Protein AF-W2Z7A2-F1 (afdb_monomer_lite)

Radius of gyration: 28.96 Å; chains: 1; bounding box: 42×72×80 Å

Structure (mmCIF, N/CA/C/O backbone):
data_AF-W2Z7A2-F1
#
_entry.id   AF-W2Z7A2-F1
#
loop_
_atom_site.group_PDB
_atom_site.id
_atom_site.type_symbol
_atom_site.label_atom_id
_atom_site.label_alt_id
_atom_site.label_comp_id
_atom_site.label_asym_id
_atom_site.label_entity_id
_atom_site.label_seq_id
_atom_site.pdbx_PDB_ins_code
_atom_site.Cartn_x
_atom_site.Cartn_y
_atom_site.Cartn_z
_atom_site.occupancy
_atom_site.B_iso_or_equiv
_atom_site.auth_seq_id
_atom_site.auth_comp_id
_atom_site.auth_asym_id
_atom_site.auth_atom_id
_atom_site.pdbx_PDB_model_num
ATOM 1 N N . MET A 1 1 ? 17.974 13.968 22.056 1.00 42.88 1 MET A N 1
ATOM 2 C CA . MET A 1 1 ? 16.646 13.803 21.435 1.00 42.88 1 MET A CA 1
ATOM 3 C C . MET A 1 1 ? 16.821 13.030 20.133 1.00 42.88 1 MET A C 1
ATOM 5 O O . MET A 1 1 ? 17.000 13.672 19.104 1.00 42.88 1 MET A O 1
ATOM 9 N N . PRO A 1 2 ? 16.903 11.690 20.139 1.00 48.16 2 PRO A N 1
ATOM 10 C CA . PRO A 1 2 ? 16.868 10.945 18.894 1.00 48.16 2 PRO A CA 1
ATOM 11 C C . PRO A 1 2 ? 15.418 10.609 18.489 1.00 48.16 2 PRO A C 1
ATOM 13 O O . PRO A 1 2 ? 14.527 10.526 19.325 1.00 48.16 2 PRO A O 1
ATOM 16 N N . SER A 1 3 ? 15.265 10.414 17.180 1.00 55.12 3 SER A N 1
ATOM 17 C CA . SER A 1 3 ? 14.487 9.355 16.516 1.00 55.12 3 SER A CA 1
ATOM 18 C C . SER A 1 3 ? 13.044 9.526 16.043 1.00 55.12 3 SER A C 1
ATOM 20 O O . SER A 1 3 ? 12.702 8.747 15.165 1.00 55.12 3 SER A O 1
ATOM 22 N N . SER A 1 4 ? 12.225 10.522 16.405 1.00 59.31 4 SER A N 1
ATOM 23 C CA . SER A 1 4 ? 10.845 10.560 15.843 1.00 59.31 4 SER A CA 1
ATOM 24 C C . SER A 1 4 ? 10.814 10.624 14.304 1.00 59.31 4 SER A C 1
ATOM 26 O O . SER A 1 4 ? 9.896 10.128 13.656 1.00 59.31 4 SER A O 1
ATOM 28 N N . GLN A 1 5 ? 11.842 11.216 13.697 1.00 57.34 5 GLN A N 1
ATOM 29 C CA . GLN A 1 5 ? 11.990 11.302 12.244 1.00 57.34 5 GLN A CA 1
ATOM 30 C C . GLN A 1 5 ? 12.489 9.985 11.621 1.00 57.34 5 GLN A C 1
ATOM 32 O O . GLN A 1 5 ? 12.127 9.674 10.490 1.00 57.34 5 GLN A O 1
ATOM 37 N N . ASN A 1 6 ? 13.266 9.204 12.378 1.00 62.19 6 ASN A N 1
ATOM 38 C CA . ASN A 1 6 ? 13.797 7.904 11.964 1.00 62.19 6 ASN A CA 1
ATOM 39 C C . ASN A 1 6 ? 12.738 6.792 12.084 1.00 62.19 6 ASN A C 1
ATOM 41 O O . ASN A 1 6 ? 12.675 5.886 11.260 1.00 62.19 6 ASN A O 1
ATOM 45 N N . ASP A 1 7 ? 11.858 6.894 13.080 1.00 67.69 7 ASP A N 1
ATOM 46 C CA . ASP A 1 7 ? 10.784 5.923 13.306 1.00 67.69 7 ASP A CA 1
ATOM 47 C C . ASP A 1 7 ? 9.702 6.044 12.219 1.00 67.69 7 ASP A C 1
ATOM 49 O O . ASP A 1 7 ? 9.223 5.045 11.675 1.00 67.69 7 ASP A O 1
ATOM 53 N N . ASN A 1 8 ? 9.376 7.280 11.824 1.00 71.75 8 ASN A N 1
ATOM 54 C CA . ASN A 1 8 ? 8.436 7.554 10.736 1.00 71.75 8 ASN A CA 1
ATOM 55 C C . ASN A 1 8 ? 8.985 7.147 9.360 1.00 71.75 8 ASN A C 1
ATOM 57 O O . ASN A 1 8 ? 8.241 6.577 8.559 1.00 71.75 8 ASN A O 1
ATOM 61 N N . SER A 1 9 ? 10.270 7.397 9.076 1.00 76.56 9 SER A N 1
ATOM 62 C CA . SER A 1 9 ? 10.894 6.954 7.820 1.00 76.56 9 SER A CA 1
ATOM 63 C C . SER A 1 9 ? 10.984 5.427 7.742 1.00 76.56 9 SER A C 1
ATOM 65 O O . SER A 1 9 ? 10.703 4.846 6.693 1.00 76.56 9 SER A O 1
ATOM 67 N N . ASN A 1 10 ? 11.274 4.754 8.860 1.00 85.06 10 ASN A N 1
ATOM 68 C CA . ASN A 1 10 ? 11.286 3.294 8.938 1.00 85.06 10 ASN A CA 1
ATOM 69 C C . ASN A 1 10 ? 9.897 2.691 8.677 1.00 85.06 10 ASN A C 1
ATOM 71 O O . ASN A 1 10 ? 9.764 1.736 7.909 1.00 85.06 10 ASN A O 1
ATOM 75 N N . LEU A 1 11 ? 8.848 3.274 9.265 1.00 87.88 11 LEU A N 1
ATOM 76 C CA . LEU A 1 11 ? 7.470 2.847 9.033 1.00 87.88 11 LEU A CA 1
ATOM 77 C C . LEU A 1 11 ? 7.042 3.058 7.575 1.00 87.88 11 LEU A C 1
ATOM 79 O O . LEU A 1 11 ? 6.405 2.182 6.990 1.00 87.88 11 LEU A O 1
ATOM 83 N N . ALA A 1 12 ? 7.394 4.198 6.979 1.00 89.00 12 ALA A N 1
ATOM 84 C CA . ALA A 1 12 ? 7.083 4.492 5.584 1.00 89.00 12 ALA A CA 1
ATOM 85 C C . ALA A 1 12 ? 7.769 3.505 4.626 1.00 89.00 12 ALA A C 1
ATOM 87 O O . ALA A 1 12 ? 7.117 2.974 3.728 1.00 89.00 12 ALA A O 1
ATOM 88 N N . CYS A 1 13 ? 9.038 3.178 4.880 1.00 92.25 13 CYS A N 1
ATOM 89 C CA . CYS A 1 13 ? 9.771 2.155 4.137 1.00 92.25 13 CYS A CA 1
ATOM 90 C C . CYS A 1 13 ? 9.094 0.781 4.232 1.00 92.25 13 CYS A C 1
ATOM 92 O O . CYS A 1 13 ? 8.784 0.171 3.211 1.00 92.25 13 CYS A O 1
ATOM 94 N N . LYS A 1 14 ? 8.762 0.321 5.446 1.00 92.12 14 LYS A N 1
ATOM 95 C CA . LYS A 1 14 ? 8.050 -0.954 5.648 1.00 92.12 14 LYS A CA 1
ATOM 96 C C . LYS A 1 14 ? 6.729 -1.002 4.883 1.00 92.12 14 LYS A C 1
ATOM 98 O O . LYS A 1 14 ? 6.416 -2.006 4.248 1.00 92.12 14 LYS A O 1
ATOM 103 N N . ARG A 1 15 ? 5.964 0.091 4.903 1.00 92.19 15 ARG A N 1
ATOM 104 C CA . ARG A 1 15 ? 4.714 0.207 4.137 1.00 92.19 15 ARG A CA 1
ATOM 105 C C . ARG A 1 15 ? 4.958 0.149 2.633 1.00 92.19 15 ARG A C 1
ATOM 107 O O . ARG A 1 15 ? 4.169 -0.483 1.935 1.00 92.19 15 ARG A O 1
ATOM 114 N N . ALA A 1 16 ? 6.031 0.766 2.144 1.00 94.31 16 ALA A N 1
ATOM 115 C CA . ALA A 1 16 ? 6.408 0.716 0.738 1.00 94.31 16 ALA A CA 1
ATOM 116 C C . ALA A 1 16 ? 6.769 -0.701 0.289 1.00 94.31 16 ALA A C 1
ATOM 118 O O . ALA A 1 16 ? 6.180 -1.194 -0.672 1.00 94.31 16 ALA A O 1
ATOM 119 N N . VAL A 1 17 ? 7.634 -1.384 1.043 1.00 94.94 17 VAL A N 1
ATOM 120 C CA . VAL A 1 17 ? 7.993 -2.793 0.819 1.00 94.94 17 VAL A CA 1
ATOM 121 C C . VAL A 1 17 ? 6.735 -3.663 0.758 1.00 94.94 17 VAL A C 1
ATOM 123 O O . VAL A 1 17 ? 6.505 -4.347 -0.237 1.00 94.94 17 VAL A O 1
ATOM 126 N N . LEU A 1 18 ? 5.880 -3.595 1.784 1.00 94.44 18 LEU A N 1
ATOM 127 C CA . LEU A 1 18 ? 4.665 -4.411 1.863 1.00 94.44 18 LEU A CA 1
ATOM 128 C C . LEU A 1 18 ? 3.686 -4.114 0.726 1.00 94.44 18 LEU A C 1
ATOM 130 O O . LEU A 1 18 ? 3.151 -5.040 0.126 1.00 94.44 18 LEU A O 1
ATOM 134 N N . SER A 1 19 ? 3.459 -2.841 0.403 1.00 95.12 19 SER A N 1
ATOM 135 C CA . SER A 1 19 ? 2.518 -2.463 -0.657 1.00 95.12 19 SER A CA 1
ATOM 136 C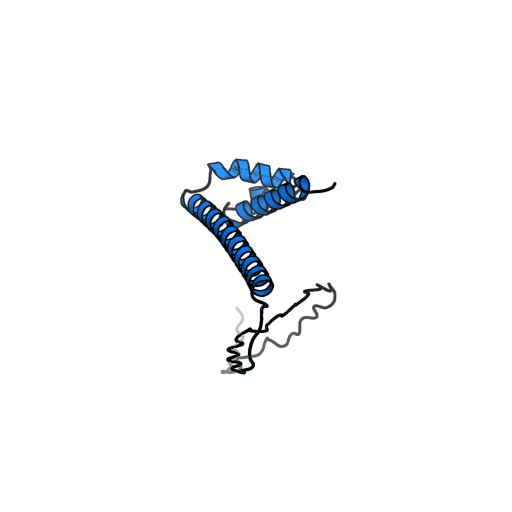 C . SER A 1 19 ? 2.976 -2.978 -2.020 1.00 95.12 19 SER A C 1
ATOM 138 O O . SER A 1 19 ? 2.175 -3.523 -2.778 1.00 95.12 19 SER A O 1
ATOM 140 N N . LEU A 1 20 ? 4.271 -2.850 -2.316 1.00 95.94 20 LEU A N 1
ATOM 141 C CA . LEU A 1 20 ? 4.855 -3.348 -3.556 1.00 95.94 20 LEU A CA 1
ATOM 142 C C . LEU A 1 20 ? 4.775 -4.877 -3.627 1.00 95.94 20 LEU A C 1
ATOM 144 O O . LEU A 1 20 ? 4.281 -5.403 -4.617 1.00 95.94 20 LEU A O 1
ATOM 148 N N . ILE A 1 21 ? 5.177 -5.590 -2.573 1.00 95.44 21 ILE A N 1
ATOM 149 C CA . ILE A 1 21 ? 5.158 -7.062 -2.549 1.00 95.44 21 ILE A CA 1
ATOM 150 C C . ILE A 1 21 ? 3.733 -7.619 -2.662 1.00 95.44 21 ILE A C 1
ATOM 152 O O . ILE A 1 21 ? 3.513 -8.612 -3.347 1.00 95.44 21 ILE A O 1
ATOM 156 N N . LEU A 1 22 ? 2.753 -7.007 -1.998 1.00 95.31 22 LEU A N 1
ATOM 157 C CA . LEU A 1 22 ? 1.393 -7.546 -1.972 1.00 95.31 22 LEU A CA 1
ATOM 158 C C . LEU A 1 22 ? 0.606 -7.254 -3.251 1.00 95.31 22 LEU A C 1
ATOM 160 O O . LEU A 1 22 ? -0.250 -8.051 -3.633 1.00 95.31 22 LEU A O 1
ATOM 164 N N . PHE A 1 23 ? 0.854 -6.112 -3.898 1.00 95.44 23 PHE A N 1
ATOM 165 C CA . PHE A 1 23 ? -0.073 -5.595 -4.909 1.00 95.44 23 PHE A CA 1
ATOM 166 C C . PHE A 1 23 ? 0.549 -5.283 -6.264 1.00 95.44 23 PHE A C 1
ATOM 168 O O . PHE A 1 23 ? -0.186 -5.191 -7.252 1.00 95.44 23 PHE A O 1
ATOM 175 N N . LYS A 1 24 ? 1.869 -5.115 -6.358 1.00 94.75 24 LYS A N 1
ATOM 176 C CA . LYS A 1 24 ? 2.538 -4.942 -7.646 1.00 94.75 24 LYS A CA 1
ATOM 177 C C . LYS A 1 24 ? 2.900 -6.322 -8.185 1.00 94.75 24 LYS A C 1
ATOM 179 O O . LYS A 1 24 ? 3.646 -7.021 -7.522 1.00 94.75 24 LYS A O 1
ATOM 184 N N . PRO A 1 25 ? 2.450 -6.738 -9.379 1.00 93.62 25 PRO A N 1
ATOM 185 C CA . PRO A 1 25 ? 2.918 -7.987 -9.971 1.00 93.62 25 PRO A CA 1
ATOM 186 C C . PRO A 1 25 ? 4.437 -7.959 -10.199 1.00 93.62 25 PRO A C 1
ATOM 188 O O . PRO A 1 25 ? 4.965 -6.987 -10.749 1.00 93.62 25 PRO A O 1
ATOM 191 N N . PHE A 1 26 ? 5.131 -9.026 -9.801 1.00 94.75 26 PHE A N 1
ATOM 192 C CA . PHE A 1 26 ? 6.575 -9.184 -9.978 1.00 94.75 26 PHE A CA 1
ATOM 193 C C . PHE A 1 26 ? 6.952 -10.656 -10.173 1.00 94.75 26 PHE A C 1
ATOM 195 O O . PHE A 1 26 ? 6.243 -11.560 -9.733 1.00 94.75 26 PHE A O 1
ATOM 202 N N . ARG A 1 27 ? 8.067 -10.899 -10.859 1.00 94.88 27 ARG A N 1
ATOM 203 C CA . ARG A 1 27 ? 8.721 -12.209 -11.011 1.00 94.88 27 ARG A CA 1
ATOM 204 C C . ARG A 1 27 ? 10.083 -12.244 -10.327 1.00 94.88 27 ARG A C 1
ATOM 206 O O . ARG A 1 27 ? 10.597 -13.318 -10.037 1.00 94.88 27 ARG A O 1
ATOM 213 N N . SER A 1 28 ? 10.665 -11.075 -10.090 1.00 93.31 28 SER A N 1
ATOM 214 C CA . SER A 1 28 ? 11.960 -10.891 -9.453 1.00 93.31 28 SER A CA 1
ATOM 215 C C . SER A 1 28 ? 11.974 -9.619 -8.605 1.00 93.31 28 SER A C 1
ATOM 217 O O . SER A 1 28 ? 11.122 -8.743 -8.760 1.00 93.31 28 SER A O 1
ATOM 219 N N . LEU A 1 29 ? 12.975 -9.489 -7.732 1.00 90.75 29 LEU A N 1
ATOM 220 C CA . LEU A 1 29 ? 13.190 -8.266 -6.954 1.00 90.75 29 LEU A CA 1
ATOM 221 C C . LEU A 1 29 ? 13.438 -7.043 -7.856 1.00 90.75 29 LEU A C 1
ATOM 223 O O . LEU A 1 29 ? 12.987 -5.941 -7.546 1.00 90.75 29 LEU A O 1
ATOM 227 N N . ALA A 1 30 ? 14.082 -7.252 -9.005 1.00 91.94 30 ALA A N 1
ATOM 228 C CA . ALA A 1 30 ? 14.349 -6.202 -9.979 1.00 91.94 30 ALA A CA 1
ATOM 229 C C . ALA A 1 30 ? 13.070 -5.579 -10.554 1.00 91.94 30 ALA A C 1
ATOM 231 O O . ALA A 1 30 ? 13.048 -4.385 -10.840 1.00 91.94 30 ALA A O 1
ATOM 232 N N . ASP A 1 31 ? 11.980 -6.345 -10.658 1.00 91.69 31 ASP A N 1
ATOM 233 C CA . ASP A 1 31 ? 10.700 -5.784 -11.085 1.00 91.69 31 ASP A CA 1
ATOM 234 C C . ASP A 1 31 ? 10.182 -4.770 -10.063 1.00 91.69 31 ASP A C 1
ATOM 236 O O . ASP A 1 31 ? 9.484 -3.834 -10.443 1.00 91.69 31 ASP A O 1
ATOM 240 N N . LEU A 1 32 ? 10.473 -4.945 -8.771 1.00 93.06 32 LEU A N 1
ATOM 241 C CA . LEU A 1 32 ? 9.994 -4.059 -7.711 1.00 93.06 32 LEU A CA 1
ATOM 242 C C . LEU A 1 32 ? 10.841 -2.791 -7.593 1.00 93.06 32 LEU A C 1
ATOM 244 O O . LEU A 1 32 ? 10.263 -1.711 -7.534 1.00 93.06 32 LEU A O 1
ATOM 248 N N . ILE A 1 33 ? 12.171 -2.918 -7.573 1.00 93.06 33 ILE A N 1
ATOM 249 C CA . ILE A 1 33 ? 13.087 -1.814 -7.224 1.00 93.06 33 ILE A CA 1
ATOM 250 C C . ILE A 1 33 ? 14.209 -1.549 -8.243 1.00 93.06 33 ILE A C 1
ATOM 252 O O . ILE A 1 33 ? 15.005 -0.641 -8.033 1.00 93.06 33 ILE A O 1
ATOM 256 N N . GLY A 1 34 ? 14.262 -2.279 -9.361 1.00 89.12 34 GLY A N 1
ATOM 257 C CA . GLY A 1 34 ? 15.312 -2.176 -10.385 1.00 89.12 34 GLY A CA 1
ATOM 258 C C . GLY A 1 34 ? 16.482 -3.150 -10.179 1.00 89.12 34 GLY A C 1
ATOM 259 O O . GLY A 1 34 ? 16.734 -3.615 -9.072 1.00 89.12 34 GLY A O 1
ATOM 260 N N . GLU A 1 35 ? 17.202 -3.483 -11.259 1.00 82.56 35 GLU A N 1
ATOM 261 C CA . GLU A 1 35 ? 18.247 -4.532 -11.273 1.00 82.56 35 GLU A CA 1
ATOM 262 C C . GLU A 1 35 ? 19.532 -4.178 -10.505 1.00 82.56 35 GLU A C 1
ATOM 264 O O . GLU A 1 35 ? 20.255 -5.074 -10.077 1.00 82.56 35 GLU A O 1
ATOM 269 N N . SER A 1 36 ? 19.840 -2.891 -10.330 1.00 77.19 36 SER A N 1
ATOM 270 C CA . SER A 1 36 ? 21.131 -2.424 -9.800 1.00 77.19 36 SER A CA 1
ATOM 271 C C . SER A 1 36 ? 20.996 -1.593 -8.525 1.00 77.19 36 SER A C 1
ATOM 273 O O . SER A 1 36 ? 21.800 -0.688 -8.294 1.00 77.19 36 SER A O 1
ATOM 275 N N . VAL A 1 37 ? 19.941 -1.828 -7.748 1.00 83.38 37 VAL A N 1
ATOM 276 C CA . VAL A 1 37 ? 19.582 -0.964 -6.625 1.00 83.38 37 VAL A CA 1
ATOM 277 C C . VAL A 1 37 ? 19.791 -1.680 -5.295 1.00 83.38 37 VAL A C 1
ATOM 279 O O . VAL A 1 37 ? 19.429 -2.845 -5.143 1.00 83.38 37 VAL A O 1
ATOM 282 N N . ASP A 1 38 ? 20.400 -0.976 -4.338 1.00 84.94 38 ASP A N 1
ATOM 283 C CA . ASP A 1 38 ? 20.614 -1.485 -2.986 1.00 84.94 38 ASP A CA 1
ATOM 284 C C . ASP A 1 38 ? 19.272 -1.612 -2.250 1.00 84.94 38 ASP A C 1
ATOM 286 O O . ASP A 1 38 ? 18.601 -0.621 -1.961 1.00 84.94 38 ASP A O 1
ATOM 290 N N . CYS A 1 39 ? 18.875 -2.848 -1.946 1.00 83.25 39 CYS A N 1
ATOM 291 C CA . CYS A 1 39 ? 17.619 -3.142 -1.266 1.00 83.25 39 CYS A CA 1
ATOM 292 C C . CYS A 1 39 ? 17.625 -2.759 0.223 1.00 83.25 39 CYS A C 1
ATOM 294 O O . CYS A 1 39 ? 16.552 -2.742 0.833 1.00 83.25 39 CYS A O 1
ATOM 296 N N . ALA A 1 40 ? 18.790 -2.441 0.800 1.00 85.00 40 ALA A N 1
ATOM 297 C CA . ALA A 1 40 ? 18.906 -1.928 2.161 1.00 85.00 40 ALA A CA 1
ATOM 298 C C . ALA A 1 40 ? 18.539 -0.436 2.267 1.00 85.00 40 ALA A C 1
ATOM 300 O O . ALA A 1 40 ? 18.236 0.041 3.363 1.00 85.00 40 ALA A O 1
ATOM 301 N N . ASP A 1 41 ? 18.529 0.302 1.151 1.00 86.81 41 ASP A N 1
ATOM 302 C CA . ASP A 1 41 ? 18.170 1.718 1.147 1.00 86.81 41 ASP A CA 1
ATOM 303 C C . ASP A 1 41 ? 16.644 1.906 1.208 1.00 86.81 41 ASP A C 1
ATOM 305 O O . ASP A 1 41 ? 15.886 1.548 0.305 1.00 86.81 41 ASP A O 1
ATOM 309 N N . ALA A 1 42 ? 16.178 2.530 2.289 1.00 87.44 42 ALA A N 1
ATOM 310 C CA . ALA A 1 42 ? 14.770 2.842 2.495 1.00 87.44 42 ALA A CA 1
ATOM 311 C C . ALA A 1 42 ? 14.179 3.765 1.412 1.00 87.44 42 ALA A C 1
ATOM 313 O O . ALA A 1 42 ? 12.999 3.640 1.069 1.00 87.44 42 ALA A O 1
ATOM 314 N N . MET A 1 43 ? 14.978 4.684 0.862 1.00 90.00 43 MET A N 1
ATOM 315 C CA . MET A 1 43 ? 14.525 5.642 -0.152 1.00 90.00 43 MET A CA 1
ATOM 316 C C . MET A 1 43 ? 14.178 4.960 -1.474 1.00 90.00 43 MET A C 1
ATOM 318 O O . MET A 1 43 ? 13.295 5.427 -2.197 1.00 90.00 43 MET A O 1
ATOM 322 N N . VAL A 1 44 ? 14.821 3.832 -1.773 1.00 93.06 44 VAL A N 1
ATOM 323 C CA . VAL A 1 44 ? 14.580 3.042 -2.984 1.00 93.06 44 VAL A CA 1
ATOM 324 C C . VAL A 1 44 ? 13.167 2.480 -2.987 1.00 93.06 44 VAL A C 1
ATOM 326 O O . VAL A 1 44 ? 12.429 2.657 -3.955 1.00 93.06 44 VAL A O 1
ATOM 329 N N . TRP A 1 45 ? 12.764 1.851 -1.884 1.00 94.38 45 TRP A N 1
ATOM 330 C CA . TRP A 1 45 ? 11.431 1.271 -1.746 1.00 94.38 45 TRP A CA 1
ATOM 331 C C . TRP A 1 45 ? 10.344 2.333 -1.825 1.00 94.38 45 TRP A C 1
ATOM 333 O O . TRP A 1 45 ? 9.327 2.134 -2.488 1.00 94.38 45 TRP A O 1
ATOM 343 N N . GLN A 1 46 ? 10.574 3.481 -1.191 1.00 93.88 46 GLN A N 1
ATOM 344 C CA . GLN A 1 46 ? 9.628 4.587 -1.218 1.00 93.88 46 GLN A CA 1
ATOM 345 C C . GLN A 1 46 ? 9.498 5.197 -2.619 1.00 93.88 46 GLN A C 1
ATOM 347 O O . GLN A 1 46 ? 8.385 5.390 -3.099 1.00 93.88 46 GLN A O 1
ATOM 352 N N . SER A 1 47 ? 10.614 5.384 -3.324 1.00 93.75 47 SER A N 1
ATOM 353 C CA . SER A 1 47 ? 10.606 5.871 -4.709 1.00 93.75 47 SER A CA 1
ATOM 354 C C . SER A 1 47 ? 9.903 4.893 -5.655 1.00 93.75 47 SER A C 1
ATOM 356 O O . SER A 1 47 ? 9.108 5.299 -6.502 1.00 93.75 47 SER A O 1
ATOM 358 N N . ALA A 1 48 ? 10.151 3.591 -5.498 1.00 94.75 48 ALA A N 1
ATOM 359 C CA . ALA A 1 48 ? 9.478 2.552 -6.272 1.00 94.75 48 ALA A CA 1
ATOM 360 C C . ALA A 1 48 ? 7.964 2.528 -6.011 1.00 94.75 48 ALA A C 1
ATOM 362 O O . ALA A 1 48 ? 7.174 2.379 -6.949 1.00 94.75 48 ALA A O 1
ATOM 363 N N . LEU A 1 49 ? 7.553 2.718 -4.752 1.00 95.44 49 LEU A N 1
ATOM 364 C CA . LEU A 1 49 ? 6.148 2.849 -4.382 1.00 95.44 49 LEU A CA 1
ATOM 365 C C . LEU A 1 49 ? 5.519 4.054 -5.083 1.00 95.44 49 LEU A C 1
ATOM 367 O O . LEU A 1 49 ? 4.477 3.897 -5.715 1.00 95.44 49 LEU A O 1
ATOM 371 N N . ASP A 1 50 ? 6.152 5.222 -5.016 1.00 95.31 50 ASP A N 1
ATOM 372 C CA . ASP A 1 50 ? 5.632 6.458 -5.607 1.00 95.31 50 ASP A CA 1
ATOM 373 C C . ASP A 1 50 ? 5.443 6.340 -7.125 1.00 95.31 50 ASP A C 1
ATOM 375 O O . ASP A 1 50 ? 4.446 6.820 -7.667 1.00 95.31 50 ASP A O 1
ATOM 379 N N . VAL A 1 51 ? 6.350 5.640 -7.813 1.00 95.06 51 VAL A N 1
ATOM 380 C CA . VAL A 1 51 ? 6.234 5.360 -9.253 1.00 95.06 51 VAL A CA 1
ATOM 381 C C . VAL A 1 51 ? 5.100 4.378 -9.553 1.00 95.06 51 VAL A C 1
ATOM 383 O O . VAL A 1 51 ? 4.389 4.535 -10.546 1.00 95.06 51 VAL A O 1
ATOM 386 N N . TRP A 1 52 ? 4.915 3.355 -8.718 1.00 95.81 52 TRP A N 1
ATOM 387 C CA . TRP A 1 52 ? 3.882 2.343 -8.934 1.00 95.81 52 TRP A CA 1
ATOM 388 C C . TRP A 1 52 ? 2.479 2.832 -8.568 1.00 95.81 52 TRP A C 1
ATOM 390 O O . TRP A 1 52 ? 1.518 2.463 -9.246 1.00 95.81 52 TRP A O 1
ATOM 400 N N . LEU A 1 53 ? 2.337 3.669 -7.539 1.00 95.44 53 LEU A N 1
ATOM 401 C CA . LEU A 1 53 ? 1.047 4.109 -7.011 1.00 95.44 53 LEU A CA 1
ATOM 402 C C . LEU A 1 53 ? 0.084 4.604 -8.107 1.00 95.44 53 LEU A C 1
ATOM 404 O O . LEU A 1 53 ? -1.049 4.125 -8.109 1.00 95.44 53 LEU A O 1
ATOM 408 N N . PRO A 1 54 ? 0.466 5.479 -9.057 1.00 96.31 54 PRO A N 1
ATOM 409 C CA . PRO A 1 54 ? -0.426 5.928 -10.132 1.00 96.31 54 PRO A CA 1
ATOM 410 C C . PRO A 1 54 ? -0.897 4.819 -11.083 1.00 96.31 54 PRO A C 1
ATOM 412 O O . PRO A 1 54 ? -1.896 4.986 -11.775 1.00 96.31 54 PRO A O 1
ATOM 415 N N . THR A 1 55 ? -0.174 3.699 -11.142 1.00 95.31 55 THR A N 1
ATOM 416 C CA . THR A 1 55 ? -0.453 2.570 -12.046 1.00 95.31 55 THR A CA 1
ATOM 417 C C . THR A 1 55 ? -1.320 1.484 -11.411 1.00 95.31 55 THR A C 1
ATOM 419 O O . THR A 1 55 ? -1.719 0.536 -12.090 1.00 95.31 55 THR A O 1
ATOM 422 N N . ARG A 1 56 ? -1.611 1.596 -10.108 1.00 95.31 56 ARG A N 1
ATOM 423 C CA . ARG A 1 56 ? -2.429 0.619 -9.382 1.00 95.31 56 ARG A CA 1
ATOM 424 C C . ARG A 1 56 ? -3.865 0.606 -9.909 1.00 95.31 56 ARG A C 1
ATOM 426 O O . ARG A 1 56 ? -4.391 1.618 -10.366 1.00 95.31 56 ARG A O 1
ATOM 433 N N . SER A 1 57 ? -4.528 -0.539 -9.790 1.00 96.69 57 SER A N 1
ATOM 434 C CA . SER A 1 57 ? -5.953 -0.633 -10.107 1.00 96.69 57 SER A CA 1
ATOM 435 C C . SER A 1 57 ? -6.814 0.016 -9.017 1.00 96.69 57 SER A C 1
ATOM 437 O O . SER A 1 57 ? -6.427 0.069 -7.848 1.00 96.69 57 SER A O 1
ATOM 439 N N . THR A 1 58 ? -8.033 0.429 -9.371 1.00 97.06 58 THR A N 1
ATOM 440 C CA . THR A 1 58 ? -9.026 0.956 -8.415 1.00 97.06 58 THR A CA 1
ATOM 441 C C . THR A 1 58 ? -9.367 -0.048 -7.307 1.00 97.06 58 THR A C 1
ATOM 443 O O . THR A 1 58 ? -9.663 0.336 -6.178 1.00 97.06 58 THR A O 1
ATOM 446 N N . PHE A 1 59 ? -9.293 -1.350 -7.600 1.00 96.56 59 PHE A N 1
ATOM 447 C CA . PHE A 1 59 ? -9.481 -2.396 -6.595 1.00 96.56 59 PHE A CA 1
ATOM 448 C C . PHE A 1 59 ? -8.380 -2.360 -5.527 1.00 96.56 59 PHE A C 1
ATOM 450 O O . PHE A 1 59 ? -8.679 -2.319 -4.336 1.00 96.56 59 PHE A O 1
ATOM 457 N N . VAL A 1 60 ? -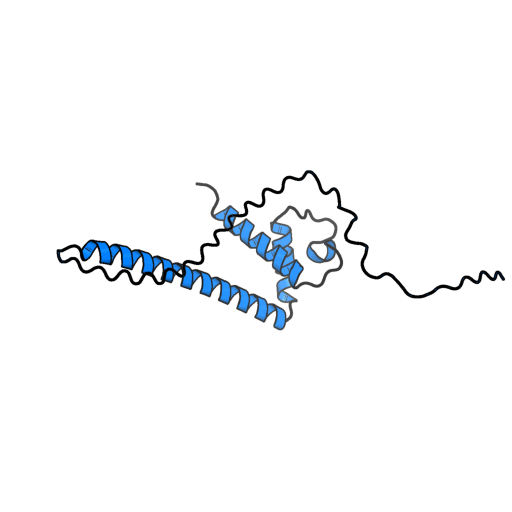7.112 -2.308 -5.951 1.00 96.50 60 VAL A N 1
ATOM 458 C CA . VAL A 1 60 ? -5.965 -2.187 -5.037 1.00 96.50 60 VAL A CA 1
ATOM 459 C C . VAL A 1 60 ? -6.043 -0.888 -4.242 1.00 96.50 60 VAL A C 1
ATOM 461 O O . VAL A 1 60 ? -5.853 -0.900 -3.030 1.00 96.50 60 VAL A O 1
ATOM 464 N N . GLU A 1 61 ? -6.378 0.223 -4.897 1.00 96.38 61 GLU A N 1
ATOM 465 C CA . GLU A 1 61 ? -6.594 1.504 -4.224 1.00 96.38 61 GLU A CA 1
ATOM 466 C C . GLU A 1 61 ? -7.636 1.404 -3.105 1.00 96.38 61 GLU A C 1
ATOM 468 O O . GLU A 1 61 ? -7.379 1.838 -1.984 1.00 96.38 61 GLU A O 1
ATOM 473 N N . THR A 1 62 ? -8.776 0.774 -3.388 1.00 97.50 62 THR A N 1
ATOM 474 C CA . THR A 1 62 ? -9.851 0.572 -2.409 1.00 97.50 62 THR A CA 1
ATOM 475 C C . THR A 1 62 ? -9.370 -0.255 -1.217 1.00 97.50 62 THR A C 1
ATOM 477 O O . THR A 1 62 ? -9.660 0.086 -0.072 1.00 97.50 62 THR A O 1
ATOM 480 N N . ILE A 1 63 ? -8.591 -1.316 -1.458 1.00 96.31 63 ILE A N 1
ATOM 481 C CA . ILE A 1 63 ? -7.991 -2.117 -0.382 1.00 96.31 63 ILE A CA 1
ATOM 482 C C . ILE A 1 63 ? -7.066 -1.254 0.481 1.00 96.31 63 ILE A C 1
ATOM 484 O O . ILE A 1 63 ? -7.174 -1.284 1.704 1.00 96.31 63 ILE A O 1
ATOM 488 N N . MET A 1 64 ? -6.175 -0.473 -0.133 1.00 93.94 64 MET A N 1
ATOM 489 C CA . MET A 1 64 ? -5.235 0.381 0.600 1.00 93.94 64 MET A CA 1
ATOM 490 C C . MET A 1 64 ? -5.956 1.420 1.467 1.00 93.94 64 MET A C 1
ATOM 492 O O . MET A 1 64 ? -5.569 1.612 2.619 1.00 93.94 64 MET A O 1
ATOM 496 N N . ILE A 1 65 ? -7.026 2.036 0.951 1.00 95.00 65 ILE A N 1
ATOM 497 C CA . ILE A 1 65 ? -7.876 2.965 1.711 1.00 95.00 65 ILE A CA 1
ATOM 498 C C . ILE A 1 65 ? -8.525 2.245 2.896 1.00 95.00 65 ILE A C 1
ATOM 500 O O . ILE A 1 65 ? -8.373 2.688 4.031 1.00 95.00 65 ILE A O 1
ATOM 504 N N . ASN A 1 66 ? -9.152 1.088 2.668 1.00 95.94 66 ASN A N 1
ATOM 505 C CA . ASN A 1 66 ? -9.802 0.323 3.735 1.00 95.94 66 ASN A CA 1
ATOM 506 C C . ASN A 1 66 ? -8.822 -0.094 4.842 1.00 95.94 66 ASN A C 1
ATOM 508 O O . ASN A 1 66 ? -9.159 -0.037 6.024 1.00 95.94 66 ASN A O 1
ATOM 512 N N . MET A 1 67 ? -7.600 -0.501 4.485 1.00 93.25 67 MET A N 1
ATOM 513 C CA . MET A 1 67 ? -6.565 -0.833 5.469 1.00 93.25 67 MET A CA 1
ATOM 514 C C . MET A 1 67 ? -6.133 0.392 6.282 1.00 93.25 67 MET A C 1
ATOM 516 O O . MET A 1 67 ? -5.916 0.288 7.490 1.00 93.25 67 MET A O 1
ATOM 520 N N . GLN A 1 68 ? -6.022 1.556 5.639 1.00 92.50 68 GLN A N 1
ATOM 521 C CA . GLN A 1 68 ? -5.694 2.808 6.314 1.00 92.50 68 GLN A CA 1
ATOM 522 C C . GLN A 1 68 ? -6.819 3.245 7.265 1.00 92.50 68 GLN A C 1
ATOM 524 O O . GLN A 1 68 ? -6.534 3.638 8.398 1.00 92.50 68 GLN A O 1
ATOM 529 N N . ASP A 1 69 ? -8.078 3.116 6.848 1.00 95.62 69 ASP A N 1
ATOM 530 C CA . ASP A 1 69 ? -9.252 3.422 7.668 1.00 95.62 69 ASP A CA 1
ATOM 531 C C . ASP A 1 69 ? -9.360 2.481 8.869 1.00 95.62 69 ASP A C 1
ATOM 533 O O . ASP A 1 69 ? -9.568 2.939 9.993 1.00 95.62 69 ASP A O 1
ATOM 537 N N . TYR A 1 70 ? -9.137 1.178 8.663 1.00 95.44 70 TYR A N 1
ATOM 538 C CA . TYR A 1 70 ? -9.085 0.201 9.750 1.00 95.44 70 TYR A CA 1
ATOM 539 C C . TYR A 1 70 ? -7.994 0.552 10.764 1.00 95.44 70 TYR A C 1
ATOM 541 O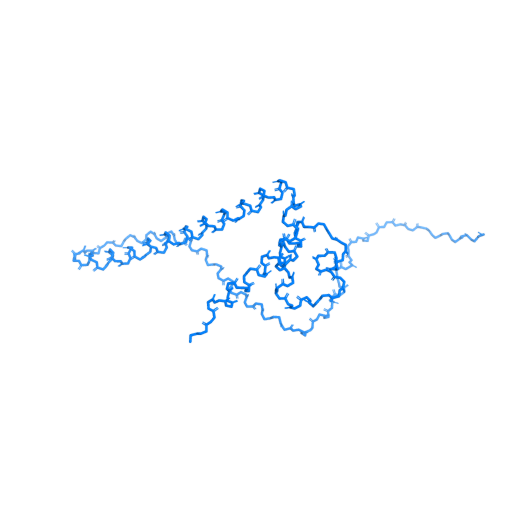 O . TYR A 1 70 ? -8.254 0.561 11.967 1.00 95.44 70 TYR A O 1
ATOM 549 N N . TYR A 1 71 ? -6.788 0.889 10.298 1.00 91.81 71 TYR A N 1
ATOM 550 C CA . TYR A 1 71 ? -5.695 1.296 11.179 1.00 91.81 71 TYR A CA 1
ATOM 551 C C .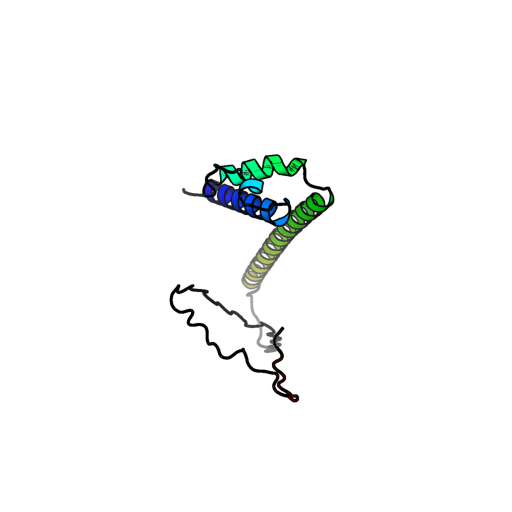 TYR A 1 71 ? -6.070 2.536 12.000 1.00 91.81 71 TYR A C 1
ATOM 553 O O . TYR A 1 71 ? -5.916 2.536 13.219 1.00 91.81 71 TYR A O 1
ATOM 561 N N . ILE A 1 72 ? -6.614 3.578 11.365 1.00 93.94 72 ILE A N 1
ATOM 562 C CA . ILE A 1 72 ? -7.057 4.795 12.063 1.00 93.94 72 ILE A CA 1
ATOM 563 C C . ILE A 1 72 ? -8.154 4.468 13.085 1.00 93.94 72 ILE A C 1
ATOM 565 O O . ILE A 1 72 ? -8.088 4.933 14.225 1.00 93.94 72 ILE A O 1
ATOM 569 N N . GLY A 1 73 ? -9.139 3.655 12.699 1.00 95.56 73 GLY A N 1
ATOM 570 C CA . GLY A 1 73 ? -10.226 3.217 13.572 1.00 95.56 73 GLY A CA 1
ATOM 571 C C . GLY A 1 73 ? -9.721 2.438 14.785 1.00 95.56 73 GLY A C 1
ATOM 572 O O . GLY A 1 73 ? -10.110 2.737 15.911 1.00 95.56 73 GLY A O 1
ATOM 573 N N . GLN A 1 74 ? -8.787 1.507 14.582 1.00 95.44 74 GLN A N 1
ATOM 574 C CA . GLN A 1 74 ? -8.155 0.751 15.662 1.00 95.44 74 GLN A CA 1
ATOM 575 C C . GLN A 1 74 ? -7.400 1.672 16.631 1.00 95.44 74 GLN A C 1
ATOM 577 O O . GLN A 1 74 ? -7.523 1.521 17.846 1.00 95.44 74 GLN A O 1
ATOM 582 N N . GLN A 1 75 ? -6.634 2.639 16.117 1.00 93.88 75 GLN A N 1
ATOM 583 C CA . GLN A 1 75 ? -5.901 3.584 16.963 1.00 93.88 75 GLN A CA 1
ATOM 584 C C . GLN A 1 75 ? -6.846 4.468 17.785 1.00 93.88 75 GLN A C 1
ATOM 586 O O . GLN A 1 75 ? -6.567 4.728 18.955 1.00 93.88 75 GLN A O 1
ATOM 591 N N . ARG A 1 76 ? -7.983 4.879 17.210 1.00 94.50 76 ARG A N 1
ATOM 592 C CA . ARG A 1 76 ? -9.020 5.622 17.937 1.00 94.50 76 ARG A CA 1
ATOM 593 C C . ARG A 1 76 ? -9.643 4.778 19.050 1.00 94.50 76 ARG A C 1
ATOM 595 O O . ARG A 1 76 ? -9.689 5.241 20.182 1.00 94.50 76 ARG A O 1
ATOM 602 N N . ALA A 1 77 ? -10.033 3.538 18.757 1.00 93.56 77 ALA A N 1
ATOM 603 C CA . ALA A 1 77 ? -10.624 2.639 19.750 1.00 93.56 77 ALA A CA 1
ATOM 604 C C . ALA A 1 77 ? -9.670 2.360 20.927 1.00 93.56 77 ALA A C 1
ATOM 606 O O . ALA A 1 77 ? -10.087 2.353 22.082 1.00 93.56 77 ALA A O 1
ATOM 607 N N . LYS A 1 78 ? -8.367 2.191 20.654 1.00 92.88 78 LYS A N 1
ATOM 608 C CA . LYS A 1 78 ? -7.345 2.054 21.705 1.00 92.88 78 LYS A CA 1
ATOM 609 C C . LYS A 1 78 ? -7.261 3.296 22.594 1.00 92.88 78 LYS A C 1
ATOM 611 O O . LYS A 1 78 ? -7.186 3.161 23.811 1.00 92.88 78 LYS A O 1
ATOM 616 N N . ALA A 1 79 ? -7.283 4.489 22.002 1.00 90.69 79 ALA A N 1
ATOM 617 C CA . ALA A 1 79 ? -7.249 5.739 22.757 1.00 90.69 79 ALA A CA 1
ATOM 618 C C . ALA A 1 79 ? -8.510 5.929 23.619 1.00 90.69 79 ALA A C 1
ATOM 620 O O . ALA A 1 79 ? -8.404 6.331 24.774 1.00 90.69 79 ALA A O 1
ATOM 621 N N . GLU A 1 80 ? -9.688 5.590 23.090 1.00 89.88 80 GLU A N 1
ATOM 622 C CA . GLU A 1 80 ? -10.953 5.618 23.836 1.00 89.88 80 GLU A CA 1
ATOM 623 C C . GLU A 1 80 ? -10.935 4.627 25.009 1.00 89.88 80 GLU A C 1
ATOM 625 O O . GLU A 1 80 ? -11.279 4.994 26.130 1.00 89.88 80 GLU A O 1
ATOM 630 N N . SER A 1 81 ? -10.459 3.398 24.790 1.00 85.00 81 SER A N 1
ATOM 631 C CA . SER A 1 81 ? -10.313 2.399 25.855 1.00 85.00 81 SER A CA 1
ATOM 632 C C . SER A 1 81 ? -9.353 2.852 26.956 1.00 85.00 81 SER A C 1
ATOM 634 O O . SER A 1 81 ? -9.637 2.631 28.132 1.00 85.00 81 SER A O 1
ATOM 636 N N . ALA A 1 82 ? -8.229 3.479 26.599 1.00 84.62 82 ALA A N 1
ATOM 637 C CA . ALA A 1 82 ? -7.284 4.016 27.574 1.00 84.62 82 ALA A CA 1
ATOM 638 C C . ALA A 1 82 ? -7.916 5.153 28.395 1.00 84.62 82 ALA A C 1
ATOM 640 O O . ALA A 1 82 ? -7.826 5.145 29.620 1.00 84.62 82 ALA A O 1
ATOM 641 N N . ALA A 1 83 ? -8.639 6.069 27.744 1.00 77.50 83 ALA A N 1
ATOM 642 C CA . ALA A 1 83 ? -9.347 7.153 28.423 1.00 77.50 83 ALA A CA 1
ATOM 643 C C . ALA A 1 83 ? -10.446 6.637 29.371 1.00 77.50 83 ALA A C 1
ATOM 645 O O . ALA A 1 83 ? -10.614 7.165 30.470 1.00 77.50 83 ALA A O 1
ATOM 646 N N . HIS A 1 84 ? -11.176 5.586 28.984 1.00 72.25 84 HIS A N 1
ATOM 647 C CA . HIS A 1 84 ? -12.160 4.940 29.855 1.00 72.25 84 HIS A CA 1
ATOM 648 C C . HIS A 1 84 ? -11.516 4.268 31.075 1.00 72.25 84 HIS A C 1
ATOM 650 O O . HIS A 1 84 ? -12.054 4.385 32.177 1.00 72.25 84 HIS A O 1
ATOM 656 N N . ALA A 1 85 ? -10.362 3.616 30.908 1.00 71.44 85 ALA A N 1
ATOM 657 C CA . ALA A 1 85 ? -9.608 3.040 32.020 1.00 71.44 85 ALA A CA 1
ATOM 658 C C . ALA A 1 85 ? -9.090 4.126 32.982 1.00 71.44 85 ALA A C 1
ATOM 660 O O . ALA A 1 85 ? -9.231 3.994 34.196 1.00 71.44 85 ALA A O 1
ATOM 661 N N . GLU A 1 86 ? -8.564 5.237 32.458 1.00 67.00 86 GLU A N 1
ATOM 662 C CA . GLU A 1 86 ? -8.125 6.378 33.271 1.00 67.00 86 GLU A CA 1
ATOM 663 C C . GLU A 1 86 ? -9.291 7.026 34.037 1.00 67.00 86 GLU A C 1
ATOM 665 O O . GLU A 1 86 ? -9.167 7.311 35.229 1.00 67.00 86 GLU A O 1
ATOM 670 N N . ALA A 1 87 ? -10.454 7.198 33.401 1.00 65.50 87 ALA A N 1
ATOM 671 C CA . ALA A 1 87 ? -11.648 7.738 34.051 1.00 65.50 87 ALA A CA 1
ATOM 672 C C . ALA A 1 87 ? -12.200 6.812 35.152 1.00 65.50 87 ALA A C 1
ATOM 674 O O . ALA A 1 87 ? -12.674 7.297 36.180 1.00 65.50 87 ALA A O 1
ATOM 675 N N . ALA A 1 88 ? -12.115 5.488 34.977 1.00 61.88 88 ALA A N 1
ATOM 676 C CA . ALA A 1 88 ? -12.492 4.524 36.010 1.00 61.88 88 ALA A CA 1
ATOM 677 C C . ALA A 1 88 ? -11.582 4.625 37.247 1.00 61.88 88 ALA A C 1
ATOM 679 O O . ALA A 1 88 ? -12.077 4.607 38.372 1.00 61.88 88 ALA A O 1
ATOM 680 N N . VAL A 1 89 ? -10.273 4.823 37.052 1.00 62.91 89 VAL A N 1
ATOM 681 C CA . VAL A 1 89 ? -9.308 5.027 38.148 1.00 62.91 89 VAL A CA 1
ATOM 682 C C . VAL A 1 89 ? -9.564 6.342 38.894 1.00 62.91 89 VAL A C 1
ATOM 684 O O . VAL A 1 89 ? -9.461 6.378 40.119 1.00 62.91 89 VAL A O 1
ATOM 687 N N . ILE A 1 90 ? -9.928 7.420 38.189 1.00 61.84 90 ILE A N 1
ATOM 688 C CA . ILE A 1 90 ? -10.256 8.712 38.819 1.00 61.84 90 ILE A CA 1
ATOM 689 C C . ILE A 1 90 ? -11.562 8.615 39.621 1.00 61.84 90 ILE A C 1
ATOM 691 O O . ILE A 1 90 ? -11.587 9.027 40.778 1.00 61.84 90 ILE A O 1
ATOM 695 N N . ASN A 1 91 ? -12.609 7.990 39.070 1.00 58.25 91 ASN A N 1
ATOM 696 C CA . ASN A 1 91 ? -13.876 7.792 39.784 1.00 58.25 91 ASN A CA 1
ATOM 697 C C . ASN A 1 91 ? -13.721 6.912 41.038 1.00 58.25 91 ASN A C 1
ATOM 699 O O . ASN A 1 91 ? -14.383 7.162 42.041 1.00 58.25 91 ASN A O 1
ATOM 703 N N . HIS A 1 92 ? -12.820 5.922 41.027 1.00 54.44 92 HIS A N 1
ATOM 704 C CA . HIS A 1 92 ? -12.496 5.138 42.228 1.00 54.44 92 HIS A CA 1
ATOM 705 C C . HIS A 1 92 ? -11.741 5.942 43.296 1.00 54.44 92 HIS A C 1
ATOM 707 O O . HIS A 1 92 ? -11.776 5.592 44.470 1.00 54.44 92 HIS A O 1
ATOM 713 N N . ARG A 1 93 ? -11.068 7.033 42.912 1.00 50.62 93 ARG A N 1
ATOM 714 C CA . ARG A 1 93 ? -10.308 7.890 43.830 1.00 50.62 93 ARG A CA 1
ATOM 715 C C . ARG A 1 93 ? -11.146 9.016 44.443 1.00 50.62 93 ARG A C 1
ATOM 717 O O . ARG A 1 93 ? -10.781 9.530 45.494 1.00 50.62 93 ARG A O 1
ATOM 724 N N . GLU A 1 94 ? -12.246 9.398 43.797 1.00 52.78 94 GLU A N 1
ATOM 725 C CA . GLU A 1 94 ? -13.176 10.435 44.273 1.00 52.78 94 GLU A CA 1
ATOM 726 C C . GLU A 1 94 ? -14.403 9.862 45.012 1.00 52.78 94 GLU A C 1
ATOM 728 O O . GLU A 1 94 ? -15.137 10.616 45.649 1.00 52.78 94 GLU A O 1
ATOM 733 N N . GLY A 1 95 ? -14.613 8.541 44.957 1.00 49.31 95 GLY A N 1
ATOM 734 C CA . GLY A 1 95 ? -15.730 7.837 45.598 1.00 49.31 95 GLY A CA 1
ATOM 735 C C . GLY A 1 95 ? -15.442 7.220 46.972 1.00 49.31 95 GLY A C 1
ATOM 736 O O . GLY A 1 95 ? -16.330 6.577 47.521 1.00 49.31 95 GLY A O 1
ATOM 737 N N . ASP A 1 96 ? -14.243 7.396 47.536 1.00 51.28 96 ASP A N 1
ATOM 738 C CA . ASP A 1 96 ? -13.886 6.834 48.849 1.00 51.28 96 ASP A CA 1
ATOM 739 C C . ASP A 1 96 ? -14.307 7.774 49.994 1.00 51.28 96 ASP A C 1
ATOM 741 O O . ASP A 1 96 ? -13.501 8.462 50.625 1.00 51.28 96 ASP A O 1
ATOM 745 N N . VAL A 1 97 ? -15.622 7.851 50.211 1.00 51.84 97 VAL A N 1
ATOM 746 C CA . VAL A 1 97 ? -16.223 8.264 51.484 1.00 51.84 97 VAL A CA 1
ATOM 747 C C . VAL A 1 97 ? -17.237 7.185 51.863 1.00 51.84 97 VAL A C 1
ATOM 749 O O . VAL A 1 97 ? -18.401 7.275 51.492 1.00 51.84 97 VAL A O 1
ATOM 752 N N . GLU A 1 98 ? -16.731 6.174 52.574 1.00 52.69 98 GLU A N 1
ATOM 753 C CA . GLU A 1 98 ? -17.408 5.256 53.506 1.00 52.69 98 GLU A CA 1
ATOM 754 C C . GLU A 1 98 ? -18.797 4.718 53.100 1.00 52.69 98 GLU A C 1
ATOM 756 O O . GLU A 1 98 ? -19.804 5.418 53.217 1.00 52.69 98 GLU A O 1
ATOM 761 N N . ALA A 1 99 ? -18.892 3.418 52.796 1.00 49.03 99 ALA A N 1
ATOM 762 C CA . ALA A 1 99 ? -19.429 2.441 53.757 1.00 49.03 99 ALA A CA 1
ATOM 763 C C . ALA A 1 99 ? -19.888 1.117 53.110 1.00 49.03 99 ALA A C 1
ATOM 765 O O . ALA A 1 99 ? -20.655 1.095 52.151 1.00 49.03 99 ALA A O 1
ATOM 766 N N . ASP A 1 100 ? -19.514 0.064 53.833 1.00 44.72 100 ASP A N 1
ATOM 767 C CA . ASP A 1 100 ? -20.210 -1.200 54.082 1.00 44.72 100 ASP A CA 1
ATOM 768 C C . ASP A 1 100 ? -19.860 -2.432 53.238 1.00 44.72 100 ASP A C 1
ATOM 770 O O . ASP A 1 100 ? -19.879 -2.454 52.007 1.00 44.72 100 ASP A O 1
ATOM 774 N N . GLU A 1 101 ? -19.516 -3.470 53.996 1.00 56.88 101 GLU A N 1
ATOM 775 C CA . GLU A 1 101 ? -19.226 -4.825 53.576 1.00 56.88 101 GLU A CA 1
ATOM 776 C C . GLU A 1 101 ? -20.516 -5.465 53.061 1.00 56.88 101 GLU A C 1
ATOM 778 O O . GLU A 1 101 ? -21.424 -5.725 53.837 1.00 56.88 101 GLU A O 1
ATOM 783 N N . ASP A 1 102 ? -20.578 -5.806 51.778 1.00 47.38 102 ASP A N 1
ATOM 784 C CA . ASP A 1 102 ? -21.361 -6.961 51.346 1.00 47.38 102 ASP A CA 1
ATOM 785 C C . ASP A 1 102 ? -20.679 -7.573 50.126 1.00 47.38 102 ASP A C 1
ATOM 787 O O . ASP A 1 102 ? -20.707 -7.064 49.003 1.00 47.38 102 ASP A O 1
ATOM 791 N N . GLY A 1 103 ? -19.979 -8.674 50.390 1.00 53.09 103 GLY A N 1
ATOM 792 C CA . GLY A 1 103 ? -19.328 -9.474 49.373 1.00 53.09 103 GLY A CA 1
ATOM 793 C C . GLY A 1 103 ? -20.363 -10.099 48.450 1.00 53.09 103 GLY A C 1
ATOM 794 O O . GLY A 1 103 ? -20.999 -11.086 48.808 1.00 53.09 103 GLY A O 1
ATOM 795 N N . ASN A 1 104 ? -20.457 -9.579 47.232 1.00 49.69 104 ASN A N 1
ATOM 796 C CA . ASN A 1 104 ? -20.934 -10.346 46.093 1.00 49.69 104 ASN A CA 1
ATOM 797 C C . ASN A 1 104 ? -19.866 -10.283 45.000 1.00 49.69 104 ASN A C 1
ATOM 799 O O . ASN A 1 104 ? -19.864 -9.425 44.119 1.00 49.69 104 ASN A O 1
ATOM 803 N N . ASN A 1 105 ? -18.869 -11.151 45.169 1.00 54.00 105 ASN A N 1
ATOM 804 C CA . ASN A 1 105 ? -17.793 -11.363 44.219 1.00 54.00 105 ASN A CA 1
ATOM 805 C C . ASN A 1 105 ? -18.325 -12.210 43.056 1.00 54.00 105 ASN A C 1
ATOM 807 O O . ASN A 1 105 ? -18.072 -13.414 42.985 1.00 54.00 105 ASN A O 1
ATOM 811 N N . ASP A 1 106 ? -19.068 -11.568 42.159 1.00 56.41 106 ASP A N 1
ATOM 812 C CA . ASP A 1 106 ? -19.483 -12.131 40.874 1.00 56.41 106 ASP A CA 1
ATOM 813 C C . ASP A 1 106 ? -18.296 -12.007 39.913 1.00 56.41 106 ASP A C 1
ATOM 815 O O . ASP A 1 106 ? -18.283 -11.207 38.976 1.00 56.41 106 ASP A O 1
ATOM 819 N N . SER A 1 107 ? -17.230 -12.751 40.213 1.00 55.59 107 SER A N 1
ATOM 820 C CA . SER A 1 107 ? -16.090 -12.915 39.320 1.00 55.59 107 SER A CA 1
ATOM 821 C C . SER A 1 107 ? -16.508 -13.768 38.127 1.00 55.59 107 SER A C 1
ATOM 823 O O . SER A 1 107 ? -16.194 -14.955 38.060 1.00 55.59 107 SER A O 1
ATOM 825 N N . ASP A 1 108 ? -17.143 -13.149 37.137 1.00 59.62 108 ASP A N 1
ATOM 826 C CA . ASP A 1 108 ? -17.100 -13.638 35.758 1.00 59.62 108 ASP A CA 1
ATOM 827 C C . ASP A 1 108 ? -15.737 -13.258 35.163 1.00 59.62 108 ASP A C 1
ATOM 829 O O . ASP A 1 108 ? -15.597 -12.485 34.214 1.00 59.62 108 ASP A O 1
ATOM 833 N N . GLU A 1 109 ? -14.692 -13.802 35.782 1.00 58.53 109 GLU A N 1
ATOM 834 C CA . GLU A 1 109 ? -13.315 -13.741 35.331 1.00 58.53 109 GLU A CA 1
ATOM 835 C C . GLU A 1 109 ? -13.164 -14.714 34.151 1.00 58.53 109 GLU A C 1
ATOM 837 O O . GLU A 1 109 ? -12.557 -15.774 34.238 1.00 58.53 109 GLU A O 1
ATOM 842 N N . ILE A 1 110 ? -13.736 -14.340 33.003 1.00 53.84 110 ILE A N 1
ATOM 843 C CA . ILE A 1 110 ? -13.270 -14.793 31.684 1.00 53.84 110 ILE A CA 1
ATOM 844 C C . ILE A 1 110 ? -12.156 -13.831 31.243 1.00 53.84 110 ILE A C 1
ATOM 846 O O . ILE A 1 110 ? -12.148 -13.249 30.162 1.00 53.84 110 ILE A O 1
ATOM 850 N N . TYR A 1 111 ? -11.153 -13.660 32.105 1.00 50.66 111 TYR A N 1
ATOM 851 C CA . TYR A 1 111 ? -9.825 -13.359 31.603 1.00 50.66 111 TYR A CA 1
ATOM 852 C C . TYR A 1 111 ? -9.280 -14.681 31.090 1.00 50.66 111 TYR A C 1
ATOM 854 O O . TYR A 1 111 ? -8.799 -15.524 31.841 1.00 50.66 111 TYR A O 1
ATOM 862 N N . GLY A 1 112 ? -9.429 -14.877 29.779 1.00 41.31 112 GLY A N 1
ATOM 863 C CA . GLY A 1 112 ? -8.607 -15.809 29.032 1.00 41.31 112 GLY A CA 1
ATOM 864 C C . GLY A 1 112 ? -7.159 -15.364 29.166 1.00 41.31 112 GLY A C 1
ATOM 865 O O . GLY A 1 112 ? -6.641 -14.648 28.312 1.00 41.31 112 GLY A O 1
ATOM 866 N N . ASP A 1 113 ? -6.549 -15.772 30.273 1.00 51.69 113 ASP A N 1
ATOM 867 C CA . ASP A 1 113 ? -5.129 -16.005 30.392 1.00 51.69 113 ASP A CA 1
ATOM 868 C C . ASP A 1 113 ? -4.730 -16.949 29.258 1.00 51.69 113 ASP A C 1
ATOM 870 O O . ASP A 1 113 ? -4.897 -18.167 29.301 1.00 51.69 113 ASP A O 1
ATOM 874 N N . ASN A 1 114 ? -4.293 -16.339 28.168 1.00 41.47 114 ASN A N 1
ATOM 875 C CA . ASN A 1 114 ? -3.281 -16.937 27.335 1.00 41.47 114 ASN A CA 1
ATOM 876 C C . ASN A 1 114 ? -2.305 -15.824 26.974 1.00 41.47 114 ASN A C 1
ATOM 878 O O . ASN A 1 114 ? -2.148 -15.438 25.813 1.00 41.47 114 ASN A O 1
ATOM 882 N N . ALA A 1 115 ? -1.663 -15.286 28.013 1.00 50.88 115 ALA A N 1
ATOM 883 C CA . ALA A 1 115 ? -0.332 -14.733 27.874 1.00 50.88 115 ALA A CA 1
ATOM 884 C C . ALA A 1 115 ? 0.617 -15.888 27.508 1.00 50.88 115 ALA A C 1
ATOM 886 O O . ALA A 1 115 ? 1.397 -16.375 28.318 1.00 50.88 115 ALA A O 1
ATOM 887 N N . VAL A 1 116 ? 0.545 -16.347 26.258 1.00 49.03 116 VAL A N 1
ATOM 888 C CA . VAL A 1 116 ? 1.712 -16.941 25.610 1.00 49.03 116 VAL A CA 1
ATOM 889 C C . VAL A 1 116 ? 2.573 -15.775 25.154 1.00 49.03 116 VAL A C 1
ATOM 891 O O . VAL A 1 116 ? 2.561 -15.377 23.991 1.00 49.03 116 VAL A O 1
ATOM 894 N N . ASP A 1 117 ? 3.332 -15.237 26.106 1.00 50.19 117 ASP A N 1
ATOM 895 C CA . ASP A 1 117 ? 4.661 -14.717 25.817 1.00 50.19 117 ASP A CA 1
ATOM 896 C C . ASP A 1 117 ? 5.475 -15.893 25.254 1.00 50.19 117 ASP A C 1
ATOM 898 O O . ASP A 1 117 ? 6.158 -16.621 25.971 1.00 50.19 117 ASP A O 1
ATOM 902 N N . GLN A 1 118 ? 5.340 -16.147 23.951 1.00 45.84 118 GLN A N 1
ATOM 903 C CA . GLN A 1 118 ? 6.394 -16.826 23.216 1.00 45.84 118 GLN A CA 1
ATOM 904 C C . GLN A 1 118 ? 7.334 -15.752 22.699 1.00 45.84 118 GLN A C 1
ATOM 906 O O . GLN A 1 118 ? 7.184 -15.225 21.596 1.00 45.84 118 GLN A O 1
ATOM 911 N N . ASP A 1 119 ? 8.325 -15.450 23.531 1.00 43.16 119 ASP A N 1
ATOM 912 C CA . ASP A 1 119 ? 9.627 -15.019 23.056 1.00 43.16 119 ASP A CA 1
ATOM 913 C C . ASP A 1 119 ? 10.114 -16.054 22.032 1.00 43.16 119 ASP A C 1
ATOM 915 O O . ASP A 1 119 ? 10.694 -17.086 22.377 1.00 43.16 119 ASP A O 1
ATOM 919 N N . TYR A 1 120 ? 9.874 -15.797 20.747 1.00 46.03 120 TYR A N 1
ATOM 920 C CA . TYR A 1 120 ? 10.598 -16.468 19.676 1.00 46.03 120 TYR A CA 1
ATOM 921 C C . TYR A 1 120 ? 12.032 -15.935 19.680 1.00 46.03 120 TYR A C 1
ATOM 923 O O . TYR A 1 120 ? 12.416 -15.109 18.851 1.00 46.03 120 TYR A O 1
ATOM 931 N N . ILE A 1 121 ? 12.837 -16.404 20.631 1.00 53.03 121 ILE A N 1
ATOM 932 C CA . ILE A 1 121 ? 14.283 -16.422 20.454 1.00 53.03 121 ILE A CA 1
ATOM 933 C C . ILE A 1 121 ? 14.533 -17.458 19.361 1.00 53.03 121 ILE A C 1
ATOM 935 O O . ILE A 1 121 ? 14.519 -18.663 19.609 1.00 53.03 121 ILE A O 1
ATOM 939 N N . LEU A 1 122 ? 14.705 -16.981 18.129 1.00 46.25 122 LEU A N 1
ATOM 940 C CA . LEU A 1 122 ? 15.299 -17.767 17.057 1.00 46.25 122 LEU A CA 1
ATOM 941 C C . LEU A 1 122 ? 16.748 -18.056 17.468 1.00 46.25 122 LEU A C 1
ATOM 943 O O . LEU A 1 122 ? 17.642 -17.247 17.237 1.00 46.25 122 LEU A O 1
ATOM 947 N N . ASN A 1 123 ? 16.965 -19.177 18.152 1.00 43.78 123 ASN A N 1
ATOM 948 C CA . ASN A 1 123 ? 18.283 -19.788 18.195 1.00 43.78 123 ASN A CA 1
ATOM 949 C C . ASN A 1 123 ? 18.479 -20.477 16.841 1.00 43.78 123 ASN A C 1
ATOM 951 O O . ASN A 1 123 ? 17.757 -21.414 16.514 1.00 43.78 123 ASN A O 1
ATOM 955 N N . ASP A 1 124 ? 19.434 -19.978 16.064 1.00 51.38 124 ASP A N 1
ATOM 956 C CA . ASP A 1 124 ? 19.781 -20.425 14.708 1.00 51.38 124 ASP A CA 1
ATOM 957 C C . ASP A 1 124 ? 20.462 -21.810 14.639 1.00 51.38 124 ASP A C 1
ATOM 959 O O . ASP A 1 124 ? 21.061 -22.150 13.622 1.00 51.38 124 ASP A O 1
ATOM 963 N N . ASP A 1 125 ? 20.361 -22.651 15.668 1.00 52.94 125 ASP A N 1
ATOM 964 C CA . ASP A 1 125 ? 21.081 -23.922 15.715 1.00 52.94 125 ASP A CA 1
ATOM 965 C C . ASP A 1 125 ? 20.128 -25.099 15.983 1.00 52.94 125 ASP A C 1
ATOM 967 O O . ASP A 1 125 ? 19.545 -25.201 17.060 1.00 52.94 125 ASP A O 1
ATOM 971 N N . ASP A 1 126 ? 20.059 -26.002 14.995 1.00 55.19 126 ASP A N 1
ATOM 972 C CA . ASP A 1 126 ? 19.457 -27.352 14.994 1.00 55.19 126 ASP A CA 1
ATOM 973 C C . ASP A 1 126 ? 18.068 -27.508 14.334 1.00 55.19 126 ASP A C 1
ATOM 975 O O . ASP A 1 126 ? 17.037 -27.679 14.978 1.00 55.19 126 ASP A O 1
ATOM 979 N N . MET A 1 127 ? 18.066 -27.532 12.993 1.00 48.62 127 MET A N 1
ATOM 980 C CA . MET A 1 127 ? 17.072 -28.282 12.215 1.00 48.62 127 MET A CA 1
ATOM 981 C C . MET A 1 127 ? 17.695 -29.586 11.701 1.00 48.62 127 MET A C 1
ATOM 983 O O . MET A 1 127 ? 17.959 -29.738 10.505 1.00 48.62 127 MET A O 1
ATOM 987 N N . SER A 1 128 ? 17.935 -30.543 12.594 1.00 50.38 128 SER A N 1
ATOM 988 C CA . SER A 1 128 ? 17.896 -31.949 12.203 1.00 50.38 128 SER A CA 1
ATOM 989 C C . SER A 1 128 ? 16.435 -32.313 11.918 1.00 50.38 128 SER A C 1
ATOM 991 O O . SER A 1 128 ? 15.5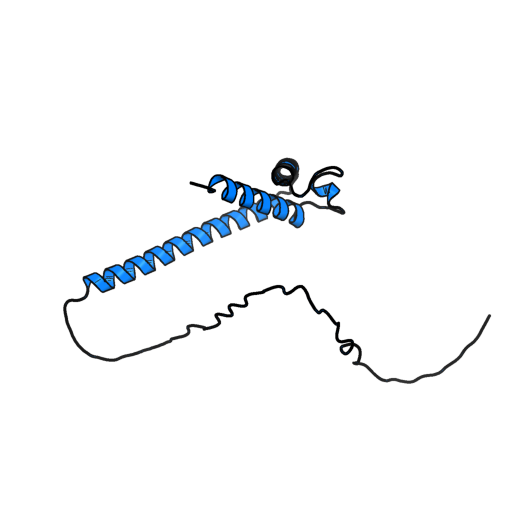67 -32.303 12.783 1.00 50.38 128 SER A O 1
ATOM 993 N N . VAL A 1 129 ? 16.132 -32.509 10.636 1.00 53.59 129 VAL A N 1
ATOM 994 C CA . VAL A 1 129 ? 14.804 -32.896 10.160 1.00 53.59 129 VAL A CA 1
ATOM 995 C C . VAL A 1 129 ? 14.570 -34.347 10.574 1.00 53.59 129 VAL A C 1
ATOM 997 O O . VAL A 1 129 ? 15.198 -35.244 10.018 1.00 53.59 129 VAL A O 1
ATOM 1000 N N . ASP A 1 130 ? 13.675 -34.575 11.534 1.00 46.28 130 ASP A N 1
ATOM 1001 C CA . ASP A 1 130 ? 13.184 -35.914 11.856 1.00 46.28 130 ASP A CA 1
ATOM 1002 C C . ASP A 1 130 ? 12.426 -36.480 10.639 1.00 46.28 130 ASP A C 1
ATOM 1004 O O . ASP A 1 130 ? 11.317 -36.064 10.294 1.00 46.28 130 ASP A O 1
ATOM 1008 N N . GLU A 1 131 ? 13.069 -37.434 9.967 1.00 49.97 131 GLU A N 1
ATOM 1009 C CA . GLU A 1 131 ? 12.674 -38.137 8.736 1.00 49.97 131 GLU A CA 1
ATOM 1010 C C . GLU A 1 131 ? 11.433 -39.051 8.872 1.00 49.97 131 GLU A C 1
ATOM 1012 O O . GLU A 1 131 ? 11.115 -39.814 7.961 1.00 49.97 131 GLU A O 1
ATOM 1017 N N . ASP A 1 132 ? 10.667 -38.956 9.961 1.00 50.59 132 ASP A N 1
ATOM 1018 C CA . ASP A 1 132 ? 9.670 -39.973 10.332 1.00 50.59 132 ASP A CA 1
ATOM 1019 C C . ASP A 1 132 ? 8.208 -39.634 9.972 1.00 50.59 132 ASP A C 1
ATOM 1021 O O . ASP A 1 132 ? 7.283 -40.363 10.332 1.00 50.59 132 ASP A O 1
ATOM 1025 N N . MET A 1 133 ? 7.953 -38.577 9.192 1.00 48.09 133 MET A N 1
ATOM 1026 C CA . MET A 1 133 ? 6.604 -38.265 8.671 1.00 48.09 133 MET A CA 1
ATOM 1027 C C . MET A 1 133 ? 6.305 -38.853 7.280 1.00 48.09 133 MET A C 1
ATOM 1029 O O . MET A 1 133 ? 5.299 -38.512 6.658 1.00 48.09 133 MET A O 1
ATOM 1033 N N . MET A 1 134 ? 7.135 -39.769 6.782 1.00 49.41 134 MET A N 1
ATOM 1034 C CA . MET A 1 134 ? 6.913 -40.467 5.511 1.00 49.41 134 MET A CA 1
ATOM 1035 C C . MET A 1 134 ? 6.538 -41.928 5.749 1.00 49.41 134 MET A C 1
ATOM 1037 O O . MET A 1 134 ? 7.305 -42.800 5.375 1.00 49.41 134 MET A O 1
ATOM 1041 N N . ASN A 1 135 ? 5.385 -42.225 6.367 1.00 51.56 135 ASN A N 1
ATOM 1042 C CA . ASN A 1 135 ? 4.839 -43.593 6.346 1.00 51.56 135 ASN A CA 1
ATOM 1043 C C . ASN A 1 135 ? 3.373 -43.706 6.790 1.00 51.56 135 ASN A C 1
ATOM 1045 O O . ASN A 1 135 ? 3.086 -44.266 7.840 1.00 51.56 135 ASN A O 1
ATOM 1049 N N . ILE A 1 136 ? 2.415 -43.274 5.960 1.00 45.50 136 ILE A N 1
ATOM 1050 C CA . ILE A 1 136 ? 1.060 -43.860 5.984 1.00 45.50 136 ILE A CA 1
ATOM 1051 C C . ILE A 1 136 ? 0.477 -43.883 4.564 1.00 45.50 136 ILE A C 1
ATOM 1053 O O . ILE A 1 136 ? -0.239 -42.966 4.173 1.00 45.50 136 ILE A O 1
ATOM 1057 N N . ARG A 1 137 ? 0.753 -44.949 3.798 1.00 43.31 137 ARG A N 1
ATOM 1058 C CA . ARG A 1 137 ? -0.291 -45.878 3.316 1.00 43.31 137 ARG A CA 1
ATOM 1059 C C . ARG A 1 137 ? 0.345 -47.084 2.626 1.00 43.31 137 ARG A C 1
ATOM 1061 O O . ARG A 1 137 ? 0.606 -47.091 1.427 1.00 43.31 137 ARG A O 1
ATOM 1068 N N . GLU A 1 138 ? 0.567 -48.119 3.419 1.00 45.69 138 GLU A N 1
ATOM 1069 C CA . GLU A 1 138 ? 0.856 -49.456 2.931 1.00 45.69 138 GLU A CA 1
ATOM 1070 C C . GLU A 1 138 ? -0.429 -50.091 2.367 1.00 45.69 138 GLU A C 1
ATOM 1072 O O . GLU A 1 138 ? -1.496 -50.043 2.984 1.00 45.69 138 GLU A O 1
ATOM 1077 N N . ASN A 1 139 ? -0.264 -50.734 1.211 1.00 41.62 139 ASN A N 1
ATOM 1078 C CA . ASN A 1 139 ? -0.682 -52.109 0.925 1.00 41.62 139 ASN A CA 1
ATOM 1079 C C . ASN A 1 139 ? -1.674 -52.287 -0.235 1.00 41.62 139 ASN A C 1
ATOM 1081 O O . ASN A 1 139 ? -2.812 -51.819 -0.197 1.00 41.62 139 ASN A O 1
ATOM 1085 N N . GLY A 1 140 ? -1.248 -53.068 -1.235 1.00 36.72 140 GLY A N 1
ATOM 1086 C CA . GLY A 1 140 ? -2.163 -53.597 -2.241 1.00 36.72 140 GLY A CA 1
ATOM 1087 C C . GLY A 1 140 ? -1.567 -54.173 -3.526 1.00 36.72 140 GLY A C 1
ATOM 1088 O O . GLY A 1 140 ? -2.025 -53.785 -4.590 1.00 36.72 140 GLY A O 1
ATOM 1089 N N . GLY A 1 141 ? -0.645 -55.139 -3.431 1.00 34.34 141 GLY A N 1
ATOM 1090 C CA . GLY A 1 141 ? -0.547 -56.233 -4.417 1.00 34.34 141 GLY A CA 1
ATOM 1091 C C . GLY A 1 141 ? 0.329 -55.996 -5.652 1.00 34.34 141 GLY A C 1
ATOM 1092 O O . GLY A 1 141 ? 0.005 -55.203 -6.528 1.00 34.34 141 GLY A O 1
ATOM 1093 N N . GLY A 1 142 ? 1.432 -56.745 -5.725 1.00 38.88 142 GLY A N 1
ATOM 1094 C CA . GLY A 1 142 ? 2.377 -56.715 -6.835 1.00 38.88 142 GLY A CA 1
ATOM 1095 C C . GLY A 1 142 ? 1.914 -57.436 -8.099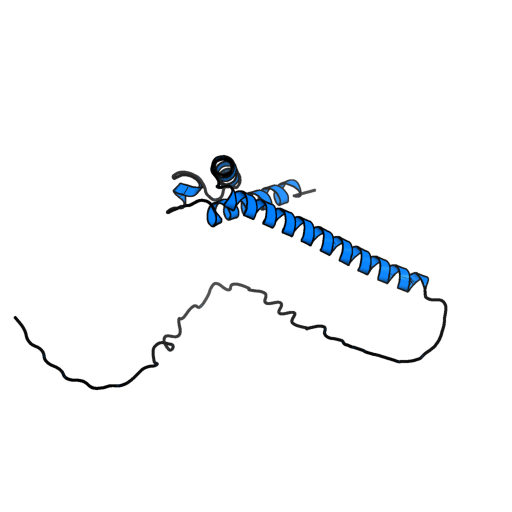 1.00 38.88 142 GLY A C 1
ATOM 1096 O O . GLY A 1 142 ? 0.997 -58.247 -8.069 1.00 38.88 142 GLY A O 1
ATOM 1097 N N . ASP A 1 143 ? 2.631 -57.178 -9.188 1.00 40.25 143 ASP A N 1
ATOM 1098 C CA . ASP A 1 143 ? 3.313 -58.230 -9.939 1.00 40.25 143 ASP A CA 1
ATOM 1099 C C . ASP A 1 143 ? 4.432 -57.586 -10.766 1.00 40.25 143 ASP A C 1
ATOM 1101 O O . ASP A 1 143 ? 4.275 -56.501 -11.331 1.00 40.25 143 ASP A O 1
ATOM 1105 N N . ALA A 1 144 ? 5.590 -58.230 -10.771 1.00 50.00 144 ALA A N 1
ATOM 1106 C CA . ALA A 1 144 ? 6.761 -57.793 -11.504 1.00 50.00 144 ALA A CA 1
ATOM 1107 C C . ALA A 1 144 ? 6.680 -58.334 -12.930 1.00 50.00 144 ALA A C 1
ATOM 1109 O O . ALA A 1 144 ? 6.596 -59.542 -13.127 1.00 50.00 144 ALA A O 1
ATOM 1110 N N . VAL A 1 145 ? 6.807 -57.467 -13.933 1.00 46.41 145 VAL A N 1
ATOM 1111 C CA . VAL A 1 145 ? 7.200 -57.908 -15.275 1.00 46.41 145 VAL A CA 1
ATOM 1112 C C . VAL A 1 145 ? 8.108 -56.872 -15.919 1.00 46.41 145 VAL A C 1
ATOM 1114 O O . VAL A 1 145 ? 7.689 -55.813 -16.375 1.00 46.41 145 VAL A O 1
ATOM 1117 N N . VAL A 1 146 ? 9.390 -57.223 -15.915 1.00 48.47 146 VAL A N 1
ATOM 1118 C CA . VAL A 1 146 ? 10.438 -56.681 -16.775 1.00 48.47 146 VAL A CA 1
ATOM 1119 C C . VAL A 1 146 ? 10.129 -57.129 -18.198 1.00 48.47 146 VAL A C 1
ATOM 1121 O O . VAL A 1 146 ? 10.066 -58.335 -18.412 1.00 48.47 146 VAL A O 1
ATOM 1124 N N . LEU A 1 147 ? 10.000 -56.212 -19.160 1.00 45.03 147 LEU A N 1
ATOM 1125 C CA . LEU A 1 147 ? 10.265 -56.518 -20.568 1.00 45.03 147 LEU A CA 1
ATOM 1126 C C . LEU A 1 147 ? 10.912 -55.320 -21.274 1.00 45.03 147 LEU A C 1
ATOM 1128 O O . LEU A 1 147 ? 10.337 -54.242 -21.394 1.00 45.03 147 LEU A O 1
ATOM 1132 N N . ASP A 1 148 ? 12.139 -55.598 -21.694 1.00 40.62 148 ASP A N 1
ATOM 1133 C CA . ASP A 1 148 ? 13.019 -54.892 -22.616 1.00 40.62 148 ASP A CA 1
ATOM 1134 C C . ASP A 1 148 ? 12.443 -54.866 -24.044 1.00 40.62 148 ASP A C 1
ATOM 1136 O O . ASP A 1 148 ? 11.866 -55.869 -24.482 1.00 40.62 148 ASP A O 1
ATOM 1140 N N . SER A 1 149 ? 12.613 -53.743 -24.752 1.00 50.34 149 SER A N 1
ATOM 1141 C CA . SER A 1 149 ? 12.821 -53.607 -26.211 1.00 50.34 149 SER A CA 1
ATOM 1142 C C . SER A 1 149 ? 13.077 -52.146 -26.583 1.00 50.34 149 SER A C 1
ATOM 1144 O O . SER A 1 149 ? 12.267 -51.285 -26.170 1.00 50.34 149 SER A O 1
#

pLDDT: mean 71.98, std 21.31, range [34.34, 97.5]

Foldseek 3Di:
DDDPVPVVLVVLLVVLVVLCVPFPDDDDPCSQQHDPDDPVDSVSSNVSSVVCVVVGDPVSVVVVVVVVVVVVVVVVVVVVVVVVVVVVVVCVVVPPDDDDDDDPPPPPPPPPPPPPPPPPPPPVDDPPPPPPPPDPDDDDDDDDDDDDD

Sequence (149 aa):
MPSSQNDNSNLACKRAVLSLILFKPFRSLADLIGESVDCADAMVWQSALDVWLPTRSTFVETIMINMQDYYIGQQRAKAESAAHAEAAVINHREGDVEADEDGNNDSDEIYGDNAVDQDYILNDDDMSVDEDMMNIRENGGGDAVVLDS

Secondary structure (DSSP, 8-state):
---HHHHHHHHHHHHHHHHHHHHS--SSHHHHH-TT--TT-HHHHHHHHHHHGGGS-HHHHHHHHHHHHHHHHHHHHHHHHHHHHHHHHHHHHH--S---------------------------------GGG----------------

Organism: NCBI:txid1317064